Protein AF-A0A9Q8L595-F1 (afdb_monomer)

Sequence (148 aa):
MAYTEVLATPLNSKEQAVFTFHGEATIKAPAQKIYAALRDFRSCSKWNAYMPEVNTLSGSNNIVVDGLITLQYRPEPTGSLRAAPCKIAGIVENLKICWQGCSSGLPTWICVMEKVHEVTTIWSEEFWAMCHKLSAMSQRSNGWYEGV

pLDDT: mean 80.1, std 11.5, range [38.09, 91.62]

Organism: Passalora fulva (NCBI:txid5499)

Radius of gyration: 19.97 Å; Cα contacts (8 Å, |Δi|>4): 200; chains: 1; bounding box: 61×48×39 Å

Mean predicted aligned error: 9.75 Å

Structure (mmCIF, N/CA/C/O backbone):
data_AF-A0A9Q8L595-F1
#
_entry.id   AF-A0A9Q8L595-F1
#
loop_
_atom_site.group_PDB
_atom_site.id
_atom_site.type_symbol
_atom_site.label_atom_id
_atom_site.label_alt_id
_atom_site.label_comp_id
_atom_site.label_asym_id
_atom_site.label_entity_id
_atom_site.label_seq_id
_atom_site.pdbx_PDB_ins_code
_atom_site.Cartn_x
_atom_site.Cartn_y
_atom_site.Cartn_z
_atom_site.occupancy
_atom_site.B_iso_or_equiv
_atom_site.auth_seq_id
_atom_site.auth_comp_id
_atom_site.auth_asym_id
_atom_site.auth_atom_id
_atom_site.pdbx_PDB_model_num
ATOM 1 N N . MET A 1 1 ? 10.866 15.086 4.267 1.00 38.09 1 MET A N 1
ATOM 2 C CA . MET A 1 1 ? 12.070 14.705 5.038 1.00 38.09 1 MET A CA 1
ATOM 3 C C . MET A 1 1 ? 12.275 13.217 4.852 1.00 38.09 1 MET A C 1
ATOM 5 O O . MET A 1 1 ? 11.295 12.494 4.962 1.00 38.09 1 MET A O 1
ATOM 9 N N . ALA A 1 2 ? 13.487 12.767 4.527 1.00 42.94 2 ALA A N 1
ATOM 10 C CA . ALA A 1 2 ? 13.798 11.342 4.586 1.00 42.94 2 ALA A CA 1
ATOM 11 C C . ALA A 1 2 ? 13.789 10.916 6.060 1.00 42.94 2 ALA A C 1
ATOM 13 O O . ALA A 1 2 ? 14.384 11.594 6.896 1.00 42.94 2 ALA A O 1
ATOM 14 N N . TYR A 1 3 ? 13.057 9.857 6.381 1.00 51.50 3 TYR A N 1
ATOM 15 C CA . TYR A 1 3 ? 13.005 9.303 7.729 1.00 51.50 3 TYR A CA 1
ATOM 16 C C . TYR A 1 3 ? 14.328 8.561 7.960 1.00 51.50 3 TYR A C 1
ATOM 18 O O . TYR A 1 3 ? 14.688 7.699 7.163 1.00 51.50 3 TYR A O 1
ATOM 26 N N . THR A 1 4 ? 15.110 8.959 8.963 1.00 62.78 4 THR A N 1
ATOM 27 C CA . THR A 1 4 ? 16.466 8.414 9.170 1.00 62.78 4 THR A CA 1
ATOM 28 C C . THR A 1 4 ? 16.470 7.077 9.902 1.00 62.78 4 THR A C 1
ATOM 30 O O . THR A 1 4 ? 17.477 6.378 9.881 1.00 62.78 4 THR A O 1
ATOM 33 N N . GLU A 1 5 ? 15.362 6.710 10.545 1.00 76.19 5 GLU A N 1
ATOM 34 C CA . GLU A 1 5 ? 15.205 5.415 11.201 1.00 76.19 5 GLU A CA 1
ATOM 35 C C . GLU A 1 5 ? 14.578 4.401 10.235 1.00 76.19 5 GLU A C 1
ATOM 37 O O . GLU A 1 5 ? 13.535 4.646 9.636 1.00 76.19 5 GLU A O 1
ATOM 42 N N . VAL A 1 6 ? 15.200 3.237 10.075 1.00 78.44 6 VAL A N 1
ATOM 43 C CA . VAL A 1 6 ? 14.606 2.152 9.291 1.00 78.44 6 VAL A CA 1
ATOM 44 C C . VAL A 1 6 ? 13.402 1.604 10.060 1.00 78.44 6 VAL A C 1
ATOM 46 O O . VAL A 1 6 ? 13.527 1.189 11.216 1.00 78.44 6 VAL A O 1
ATOM 49 N N . LEU A 1 7 ? 12.223 1.615 9.436 1.00 80.94 7 LEU A N 1
ATOM 50 C CA . LEU A 1 7 ? 11.012 1.049 10.028 1.00 80.94 7 LEU A CA 1
ATOM 51 C C . LEU A 1 7 ? 10.862 -0.400 9.577 1.00 80.94 7 LEU A C 1
ATOM 53 O O . LEU A 1 7 ? 11.028 -0.707 8.397 1.00 80.94 7 LEU A O 1
ATOM 57 N N . ALA A 1 8 ? 10.509 -1.278 10.514 1.00 82.88 8 ALA A N 1
ATOM 58 C CA . ALA A 1 8 ? 10.156 -2.647 10.178 1.00 82.88 8 ALA A CA 1
ATOM 59 C C . ALA A 1 8 ? 8.843 -2.673 9.387 1.00 82.88 8 ALA A C 1
ATOM 61 O O . ALA A 1 8 ? 7.901 -1.924 9.669 1.00 82.88 8 ALA A O 1
ATOM 62 N N . THR A 1 9 ? 8.773 -3.579 8.427 1.00 85.50 9 THR A N 1
ATOM 63 C CA . THR A 1 9 ? 7.573 -3.907 7.660 1.00 85.50 9 THR A CA 1
ATOM 64 C C . THR A 1 9 ? 7.202 -5.372 7.923 1.00 85.50 9 THR A C 1
ATOM 66 O O . THR A 1 9 ? 7.978 -6.096 8.547 1.00 85.50 9 THR A O 1
ATOM 69 N N . PRO A 1 10 ? 6.006 -5.844 7.523 1.00 83.56 10 PRO A N 1
ATOM 70 C CA . PRO A 1 10 ? 5.549 -7.184 7.893 1.00 83.56 10 PRO A CA 1
ATOM 71 C C . PRO A 1 10 ? 6.496 -8.333 7.522 1.00 83.56 10 PRO A C 1
ATOM 73 O O . PRO A 1 10 ? 6.519 -9.324 8.247 1.00 83.56 10 PRO A O 1
ATOM 76 N N . LEU A 1 11 ? 7.267 -8.216 6.431 1.00 82.56 11 LEU A N 1
ATOM 77 C CA . LEU A 1 11 ? 8.224 -9.248 6.016 1.00 82.56 11 LEU A CA 1
ATOM 78 C C . LEU A 1 11 ? 9.695 -8.864 6.218 1.00 82.56 11 LEU A C 1
ATOM 80 O O . LEU A 1 11 ? 10.545 -9.739 6.081 1.00 82.56 11 LEU A O 1
ATOM 84 N N . ASN A 1 12 ? 10.013 -7.602 6.527 1.00 83.81 12 ASN A N 1
ATOM 85 C CA . ASN A 1 12 ? 11.394 -7.150 6.714 1.00 83.81 12 ASN A CA 1
ATOM 86 C C . ASN A 1 12 ? 11.588 -6.526 8.095 1.00 83.81 12 ASN A C 1
ATOM 88 O O . ASN A 1 12 ? 10.934 -5.542 8.454 1.00 83.81 12 ASN A O 1
ATOM 92 N N . SER A 1 13 ? 12.536 -7.071 8.858 1.00 85.69 13 SER A N 1
ATOM 93 C CA . SER A 1 13 ? 12.955 -6.458 10.117 1.00 85.69 13 SER A CA 1
ATOM 94 C C . SER A 1 13 ? 13.786 -5.190 9.874 1.00 85.69 13 SER A C 1
ATOM 96 O O . SER A 1 13 ? 14.270 -4.945 8.763 1.00 85.69 13 SER A O 1
ATOM 98 N N . LYS A 1 14 ? 13.991 -4.380 10.923 1.00 85.56 14 LYS A N 1
ATOM 99 C CA . LYS A 1 14 ? 14.827 -3.169 10.836 1.00 85.56 14 LYS A CA 1
ATOM 100 C C . LYS A 1 14 ? 16.265 -3.492 10.420 1.00 85.56 14 LYS A C 1
ATOM 102 O O . LYS A 1 14 ? 16.889 -2.710 9.717 1.00 85.56 14 LYS A O 1
ATOM 107 N N . GLU A 1 15 ? 16.772 -4.648 10.837 1.00 85.56 15 GLU A N 1
ATOM 108 C CA . GLU A 1 15 ? 18.136 -5.115 10.574 1.00 85.56 15 GLU A CA 1
ATOM 109 C C . GLU A 1 15 ? 18.325 -5.602 9.129 1.00 85.56 15 GLU A C 1
ATOM 111 O O . GLU A 1 15 ? 19.449 -5.635 8.634 1.00 85.56 15 GLU A O 1
ATOM 116 N N . GLN A 1 16 ? 17.238 -5.996 8.457 1.00 83.31 16 GLN A N 1
ATOM 117 C CA . GLN A 1 16 ? 17.259 -6.500 7.080 1.00 83.31 16 GLN A CA 1
ATOM 118 C C . GLN A 1 16 ? 16.988 -5.405 6.042 1.00 83.31 16 GLN A C 1
ATOM 120 O O . GLN A 1 16 ? 17.352 -5.552 4.874 1.00 83.31 16 GLN A O 1
ATOM 125 N N . ALA A 1 17 ? 16.333 -4.316 6.443 1.00 82.06 17 ALA A N 1
ATOM 126 C CA . ALA A 1 17 ? 15.941 -3.255 5.532 1.00 82.06 17 ALA A CA 1
ATOM 127 C C . ALA A 1 17 ? 17.100 -2.280 5.246 1.00 82.06 17 ALA A C 1
ATOM 129 O O . ALA A 1 17 ? 17.749 -1.752 6.143 1.00 82.06 17 ALA A O 1
ATOM 130 N N . VAL A 1 18 ? 17.340 -2.020 3.956 1.00 82.31 18 VAL A N 1
ATOM 131 C CA . VAL A 1 18 ? 18.422 -1.134 3.481 1.00 82.31 18 VAL A CA 1
ATOM 132 C C . VAL A 1 18 ? 18.047 0.344 3.622 1.00 82.31 18 VAL A C 1
ATOM 134 O O . VAL A 1 18 ? 18.892 1.178 3.936 1.00 82.31 18 VAL A O 1
ATOM 137 N N . PHE A 1 19 ? 16.783 0.685 3.371 1.00 82.69 19 PHE A N 1
ATOM 138 C CA . PHE A 1 19 ? 16.238 2.028 3.558 1.00 82.69 19 PHE A CA 1
ATOM 139 C C . PHE A 1 19 ? 14.716 1.966 3.713 1.00 82.69 19 PHE A C 1
ATOM 141 O O . PHE A 1 19 ? 14.068 1.027 3.247 1.00 82.69 19 PHE A O 1
ATOM 148 N N . THR A 1 20 ? 14.132 3.013 4.295 1.00 83.44 20 THR A N 1
ATOM 149 C CA . THR A 1 20 ? 12.679 3.196 4.359 1.00 83.44 20 THR A CA 1
ATOM 150 C C . THR A 1 20 ? 12.315 4.612 3.929 1.00 83.44 20 THR A C 1
ATOM 152 O O . THR A 1 20 ? 12.907 5.585 4.391 1.00 83.44 20 THR A O 1
ATOM 155 N N . PHE A 1 21 ? 11.298 4.743 3.076 1.00 84.69 21 PHE A N 1
ATOM 156 C CA . PHE A 1 21 ? 10.607 6.015 2.877 1.00 84.69 21 PHE A CA 1
ATOM 157 C C . PHE A 1 21 ? 9.312 6.004 3.679 1.00 84.69 21 PHE A C 1
ATOM 159 O O . PHE A 1 21 ? 8.500 5.091 3.536 1.00 84.69 21 PHE A O 1
ATOM 166 N N . HIS A 1 22 ? 9.119 7.027 4.504 1.00 84.44 22 HIS A N 1
ATOM 167 C CA . HIS A 1 22 ? 7.936 7.180 5.338 1.00 84.44 22 HIS A CA 1
ATOM 168 C C . HIS A 1 22 ? 7.264 8.527 5.065 1.00 84.44 22 HIS A C 1
ATOM 170 O O . HIS A 1 22 ? 7.931 9.540 4.844 1.00 84.44 22 HIS A O 1
ATOM 176 N N . GLY A 1 23 ? 5.935 8.521 5.085 1.00 84.75 23 GLY A N 1
ATOM 177 C CA . GLY A 1 23 ? 5.102 9.707 4.992 1.00 84.75 23 GLY A CA 1
ATOM 178 C C . GLY A 1 23 ? 3.792 9.474 5.729 1.00 84.75 23 GLY A C 1
ATOM 179 O O . GLY A 1 23 ? 3.266 8.362 5.730 1.00 84.75 23 GLY A O 1
ATOM 180 N N . GLU A 1 24 ? 3.273 10.535 6.333 1.00 88.50 24 GLU A N 1
ATOM 181 C CA . GLU A 1 24 ? 2.038 10.523 7.108 1.00 88.50 24 GLU A CA 1
ATOM 182 C C . GLU A 1 24 ? 1.130 11.664 6.640 1.00 88.50 24 GLU A C 1
ATOM 184 O O . GLU A 1 24 ? 1.603 12.727 6.229 1.00 88.50 24 GLU A O 1
ATOM 189 N N . ALA A 1 25 ? -0.182 11.436 6.689 1.00 89.06 25 ALA A N 1
ATOM 190 C CA . ALA A 1 25 ? -1.185 12.453 6.417 1.00 89.06 25 ALA A CA 1
ATOM 191 C C . ALA A 1 25 ? -2.399 12.269 7.334 1.00 89.06 25 ALA A C 1
ATOM 193 O O . ALA A 1 25 ? -2.922 11.164 7.478 1.00 89.06 25 ALA A O 1
ATOM 194 N N . THR A 1 26 ? -2.896 13.373 7.890 1.00 89.38 26 THR A N 1
ATOM 195 C CA . THR A 1 26 ? -4.106 13.386 8.720 1.00 89.38 26 THR A CA 1
ATOM 196 C C . THR A 1 26 ? -5.333 13.669 7.865 1.00 89.38 26 THR A C 1
ATOM 198 O O . THR A 1 26 ? -5.439 14.732 7.250 1.00 89.38 26 THR A O 1
ATOM 201 N N . ILE A 1 27 ? -6.299 12.749 7.867 1.00 88.31 27 ILE A N 1
ATOM 202 C CA . ILE A 1 27 ? -7.548 12.881 7.109 1.00 88.31 27 ILE A CA 1
ATOM 203 C C . ILE A 1 27 ? -8.731 12.961 8.075 1.00 88.31 27 ILE A C 1
ATOM 205 O O . ILE A 1 27 ? -8.907 12.118 8.951 1.00 88.31 27 ILE A O 1
ATOM 209 N N . LYS A 1 28 ? -9.577 13.980 7.898 1.00 88.12 28 LYS A N 1
ATOM 210 C CA . LYS A 1 28 ? -10.804 14.185 8.682 1.00 88.12 28 LYS A CA 1
ATOM 211 C C . LYS A 1 28 ? -11.928 13.257 8.207 1.00 88.12 28 LYS A C 1
ATOM 213 O O . LYS A 1 28 ? -12.863 13.705 7.549 1.00 88.12 28 LYS A O 1
ATOM 218 N N . ALA A 1 29 ? -11.827 11.970 8.527 1.00 86.38 29 ALA A N 1
ATOM 219 C CA . ALA A 1 29 ? -12.872 10.981 8.271 1.00 86.38 29 ALA A CA 1
ATOM 220 C C . ALA A 1 29 ? -12.745 9.763 9.210 1.00 86.38 29 ALA A C 1
ATOM 222 O O . ALA A 1 29 ? -11.676 9.542 9.779 1.00 86.38 29 ALA A O 1
ATOM 223 N N . PRO A 1 30 ? -13.796 8.930 9.340 1.00 88.69 30 PRO A N 1
ATOM 224 C CA . PRO A 1 30 ? -13.702 7.647 10.035 1.00 88.69 30 PRO A CA 1
ATOM 225 C C . PRO A 1 30 ? -12.650 6.718 9.408 1.00 88.69 30 PRO A C 1
ATOM 227 O O . PRO A 1 30 ? -12.649 6.525 8.188 1.00 88.69 30 PRO A O 1
ATOM 230 N N . ALA A 1 31 ? -11.817 6.081 10.240 1.00 89.19 31 ALA A N 1
ATOM 231 C CA . ALA A 1 31 ? -10.724 5.201 9.807 1.00 89.19 31 ALA A CA 1
ATOM 232 C C . ALA A 1 31 ? -11.193 4.100 8.841 1.00 89.19 31 ALA A C 1
ATOM 234 O O . ALA A 1 31 ? -10.591 3.896 7.790 1.00 89.19 31 ALA A O 1
ATOM 235 N N . GLN A 1 32 ? -12.336 3.470 9.126 1.00 88.25 32 GLN A N 1
ATOM 236 C CA . GLN A 1 32 ? -12.914 2.428 8.270 1.00 88.25 32 GLN A CA 1
ATOM 237 C C . GLN A 1 32 ? -13.259 2.922 6.859 1.00 88.25 32 GLN A C 1
ATOM 239 O O . GLN A 1 32 ? -13.074 2.196 5.884 1.00 88.25 32 GLN A O 1
ATOM 244 N N . LYS A 1 33 ? -13.714 4.176 6.714 1.00 89.19 33 LYS A N 1
ATOM 245 C CA . LYS A 1 33 ? -13.999 4.755 5.391 1.00 89.19 33 LYS A CA 1
ATOM 246 C C . LYS A 1 33 ? -12.715 5.001 4.603 1.00 89.19 33 LYS A C 1
ATOM 248 O O . LYS A 1 33 ? -12.683 4.736 3.405 1.00 89.19 33 LYS A O 1
ATOM 253 N N . ILE A 1 34 ? -11.664 5.476 5.272 1.00 90.50 34 ILE A N 1
ATOM 254 C CA . ILE A 1 34 ? -10.349 5.669 4.649 1.00 90.50 34 ILE A CA 1
ATOM 255 C C . ILE A 1 34 ? -9.751 4.329 4.238 1.00 90.50 34 ILE A C 1
ATOM 257 O O . ILE A 1 34 ? -9.300 4.177 3.106 1.00 90.50 34 ILE A O 1
ATOM 261 N N . TYR A 1 35 ? -9.823 3.329 5.111 1.00 90.25 35 TYR A N 1
ATOM 262 C CA . TYR A 1 35 ? -9.334 1.995 4.803 1.00 90.25 35 TYR A CA 1
ATOM 263 C C . TYR A 1 35 ? -10.092 1.339 3.640 1.00 90.25 35 TYR A C 1
ATOM 265 O O . TYR A 1 35 ? -9.470 0.775 2.739 1.00 90.25 35 TYR A O 1
ATOM 273 N N . ALA A 1 36 ? -11.422 1.474 3.597 1.00 88.69 36 ALA A N 1
ATOM 274 C CA . ALA A 1 36 ? -12.225 1.007 2.470 1.00 88.69 36 ALA A CA 1
ATOM 275 C C . ALA A 1 36 ? -11.815 1.682 1.148 1.00 88.69 36 ALA A C 1
ATOM 277 O O . ALA A 1 36 ? -11.709 1.001 0.131 1.00 88.69 36 ALA A O 1
ATOM 278 N N . ALA A 1 37 ? -11.519 2.987 1.164 1.00 89.19 37 ALA A N 1
ATOM 279 C CA . ALA A 1 37 ? -11.024 3.706 -0.012 1.00 89.19 37 ALA A CA 1
ATOM 280 C C . ALA A 1 37 ? -9.616 3.250 -0.439 1.00 89.19 37 ALA A C 1
ATOM 282 O O . ALA A 1 37 ? -9.353 3.115 -1.632 1.00 89.19 37 ALA A O 1
ATOM 283 N N . LEU A 1 38 ? -8.723 2.951 0.514 1.00 88.56 38 LEU A N 1
ATOM 284 C CA . LEU A 1 38 ? -7.395 2.391 0.220 1.00 88.56 38 LEU A CA 1
ATOM 285 C C . LEU A 1 38 ? -7.476 0.995 -0.414 1.00 88.56 38 LEU A C 1
ATOM 287 O O . LEU A 1 38 ? -6.632 0.642 -1.239 1.00 88.56 38 LEU A O 1
ATOM 291 N N . ARG A 1 39 ? -8.479 0.200 -0.026 1.00 87.50 39 ARG A N 1
ATOM 292 C CA . ARG A 1 39 ? -8.754 -1.128 -0.593 1.00 87.50 39 ARG A CA 1
ATOM 293 C C . ARG A 1 39 ? -9.544 -1.093 -1.900 1.00 87.50 39 ARG A C 1
ATOM 295 O O . ARG A 1 39 ? -9.698 -2.133 -2.532 1.00 87.50 39 ARG A O 1
ATOM 302 N N . ASP A 1 40 ? -10.041 0.063 -2.320 1.00 87.56 40 ASP A N 1
ATOM 303 C CA . ASP A 1 40 ? -10.747 0.199 -3.586 1.00 87.56 40 ASP A CA 1
ATOM 304 C C . ASP A 1 40 ? -9.774 0.575 -4.711 1.00 87.56 40 ASP A C 1
ATOM 306 O O . ASP A 1 40 ? -9.560 1.743 -5.042 1.00 87.56 40 ASP A O 1
ATOM 310 N N . PHE A 1 41 ? -9.187 -0.443 -5.336 1.00 87.56 41 PHE A N 1
ATOM 311 C CA . PHE A 1 41 ? -8.195 -0.273 -6.400 1.00 87.56 41 PHE A CA 1
ATOM 312 C C . PHE A 1 41 ? -8.756 0.433 -7.636 1.00 87.56 41 PHE A C 1
ATOM 314 O O . PHE A 1 41 ? -8.019 1.137 -8.327 1.00 87.56 41 PHE A O 1
ATOM 321 N N . ARG A 1 42 ? -10.070 0.337 -7.869 1.00 84.88 42 ARG A N 1
ATOM 322 C CA . ARG A 1 42 ? -10.746 1.011 -8.987 1.00 84.88 42 ARG A CA 1
ATOM 323 C C . ARG A 1 42 ? -10.854 2.519 -8.796 1.00 84.88 42 ARG A C 1
ATOM 325 O O . ARG A 1 42 ? -10.929 3.248 -9.782 1.00 84.88 42 ARG A O 1
ATOM 332 N N . SER A 1 43 ? -10.884 3.001 -7.554 1.00 86.44 43 SER A N 1
ATOM 333 C CA . SER A 1 43 ? -10.944 4.438 -7.261 1.00 86.44 43 SER A CA 1
ATOM 334 C C . SER A 1 43 ? -9.597 5.049 -6.890 1.00 86.44 43 SER A C 1
ATOM 336 O O . SER A 1 43 ? -9.537 6.258 -6.670 1.00 86.44 43 SER A O 1
ATOM 338 N N . CYS A 1 44 ? -8.518 4.260 -6.897 1.00 86.38 44 CYS A N 1
ATOM 339 C CA . CYS A 1 44 ? -7.162 4.707 -6.587 1.00 86.38 44 CYS A CA 1
ATOM 340 C C . CYS A 1 44 ? -6.751 5.985 -7.341 1.00 86.38 44 CYS A C 1
ATOM 342 O O . CYS A 1 44 ? -6.239 6.929 -6.739 1.00 86.38 44 CYS A O 1
ATOM 344 N N . SER A 1 45 ? -7.058 6.071 -8.639 1.00 85.88 45 SER A N 1
ATOM 345 C CA . SER A 1 45 ? -6.759 7.247 -9.470 1.00 85.88 45 SER A CA 1
ATOM 346 C C . SER A 1 45 ? -7.390 8.547 -8.987 1.00 85.88 45 SER A C 1
ATOM 348 O O . SER A 1 45 ? -6.858 9.620 -9.261 1.00 85.88 45 SER A O 1
ATOM 350 N N . LYS A 1 46 ? -8.514 8.477 -8.265 1.00 88.00 46 LYS A N 1
ATOM 351 C CA . LYS A 1 46 ? -9.223 9.666 -7.776 1.00 88.00 46 LYS A CA 1
ATOM 352 C C . LYS A 1 46 ? -8.450 10.382 -6.674 1.00 88.00 46 LYS A C 1
ATOM 354 O O . LYS A 1 46 ? -8.651 11.577 -6.486 1.00 88.00 46 LYS A O 1
ATOM 359 N N . TRP A 1 47 ? -7.603 9.661 -5.940 1.00 86.19 47 TRP A N 1
ATOM 360 C CA . TRP A 1 47 ? -6.870 10.196 -4.792 1.00 86.19 47 TRP A CA 1
ATOM 361 C C . TRP A 1 47 ? -5.346 10.046 -4.904 1.00 86.19 47 TRP A C 1
ATOM 363 O O . TRP A 1 47 ? -4.624 10.671 -4.130 1.00 86.19 47 TRP A O 1
ATOM 373 N N . ASN A 1 48 ? -4.833 9.287 -5.879 1.00 86.12 48 ASN A N 1
ATOM 374 C CA . ASN A 1 48 ? -3.401 9.156 -6.142 1.00 86.12 48 ASN A CA 1
ATOM 375 C C . ASN A 1 48 ? -3.068 9.348 -7.630 1.00 86.12 48 ASN A C 1
ATOM 377 O O . ASN A 1 48 ? -3.091 8.406 -8.421 1.00 86.12 48 ASN A O 1
ATOM 381 N N . ALA A 1 49 ? -2.678 10.571 -7.997 1.00 83.94 49 ALA A N 1
ATOM 382 C CA . ALA A 1 49 ? -2.327 10.926 -9.375 1.00 83.94 49 ALA A CA 1
ATOM 383 C C . ALA A 1 49 ? -1.113 10.154 -9.934 1.00 83.94 49 ALA A C 1
ATOM 385 O O . ALA A 1 49 ? -1.001 9.972 -11.145 1.00 83.94 49 ALA A O 1
ATOM 386 N N . TYR A 1 50 ? -0.215 9.675 -9.066 1.00 84.75 50 TYR A N 1
ATOM 387 C CA . TYR A 1 50 ? 0.975 8.916 -9.467 1.00 84.75 50 TYR A CA 1
ATOM 388 C C . TYR A 1 50 ? 0.695 7.422 -9.648 1.00 84.75 50 TYR A C 1
ATOM 390 O O . TYR A 1 50 ? 1.520 6.721 -10.233 1.00 84.75 50 TYR A O 1
ATOM 398 N 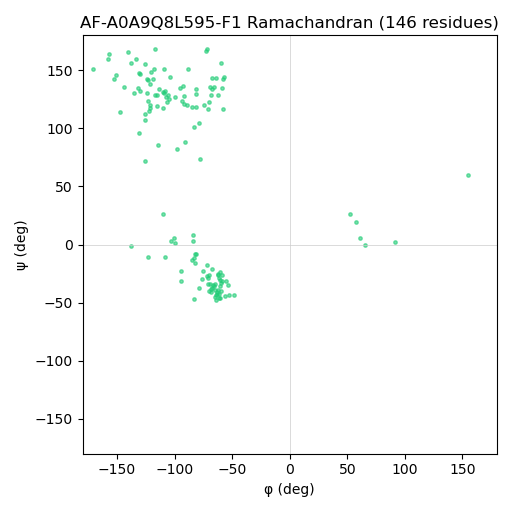N . MET A 1 51 ? -0.457 6.939 -9.175 1.00 85.94 51 MET A N 1
ATOM 399 C CA . MET A 1 51 ? -0.896 5.546 -9.269 1.00 85.94 51 MET A CA 1
ATOM 400 C C . MET A 1 51 ? -2.288 5.487 -9.914 1.00 85.94 51 MET A C 1
ATOM 402 O O . MET A 1 51 ? -3.288 5.252 -9.230 1.00 85.94 51 MET A O 1
ATOM 406 N N . PRO A 1 52 ? -2.371 5.752 -11.229 1.00 81.69 52 PRO A N 1
ATOM 407 C CA . PRO A 1 52 ? -3.643 5.860 -11.934 1.00 81.69 52 PRO A CA 1
ATOM 408 C C . PRO A 1 52 ? -4.403 4.535 -12.034 1.00 81.69 52 PRO A C 1
ATOM 410 O O . PRO A 1 52 ? -5.606 4.550 -12.270 1.00 81.69 52 PRO A O 1
ATOM 413 N N . GLU A 1 53 ? -3.746 3.386 -11.889 1.00 85.56 53 GLU A N 1
ATOM 414 C CA . GLU A 1 53 ? -4.440 2.107 -11.992 1.00 85.56 53 GLU A CA 1
ATOM 415 C C . GLU A 1 53 ? -3.738 1.026 -11.172 1.00 85.56 53 GLU A C 1
ATOM 417 O O . GLU A 1 53 ? -2.508 0.949 -11.106 1.00 85.56 53 GLU A O 1
ATOM 422 N N . VAL A 1 54 ? -4.544 0.170 -10.552 1.00 87.56 54 VAL A N 1
ATOM 423 C CA . VAL A 1 54 ? -4.089 -1.068 -9.929 1.00 87.56 54 VAL A CA 1
ATOM 424 C C . VAL A 1 54 ? -4.914 -2.202 -10.519 1.00 87.56 54 VAL A C 1
ATOM 426 O O . VAL A 1 54 ? -6.119 -2.294 -10.287 1.00 87.56 54 VAL A O 1
ATOM 429 N N . ASN A 1 55 ? -4.252 -3.060 -11.290 1.00 87.00 55 ASN A N 1
ATOM 430 C CA . ASN A 1 55 ? -4.886 -4.172 -11.984 1.00 87.00 55 ASN A CA 1
ATOM 431 C C . ASN A 1 55 ? -4.766 -5.453 -11.167 1.00 87.00 55 ASN A C 1
ATOM 433 O O . ASN A 1 55 ? -3.689 -5.789 -10.677 1.00 87.00 55 ASN A O 1
ATOM 437 N N . THR A 1 56 ? -5.863 -6.192 -11.052 1.00 84.50 56 THR A N 1
ATOM 438 C CA . THR A 1 56 ? -5.882 -7.537 -10.471 1.00 84.50 56 THR A CA 1
ATOM 439 C C . THR A 1 56 ? -6.001 -8.557 -11.600 1.00 84.50 56 THR A C 1
ATOM 441 O O . THR A 1 56 ? -6.703 -8.316 -12.582 1.00 84.50 56 THR A O 1
ATOM 444 N N . LEU A 1 57 ? -5.348 -9.718 -11.478 1.00 77.06 57 LEU A N 1
ATOM 445 C CA . LEU A 1 57 ? -5.447 -10.762 -12.514 1.00 77.06 57 LEU A CA 1
ATOM 446 C C . LEU A 1 57 ? -6.887 -11.257 -12.721 1.00 77.06 57 LEU A C 1
ATOM 448 O O . LEU A 1 57 ? -7.257 -11.651 -13.821 1.00 77.06 57 LEU A O 1
ATOM 452 N N . SER A 1 58 ? -7.706 -11.226 -11.668 1.00 76.56 58 SER A N 1
ATOM 453 C CA . SER A 1 58 ? -9.109 -11.646 -11.719 1.00 76.56 58 SER A CA 1
ATOM 454 C C . SER A 1 58 ? -10.057 -10.574 -12.271 1.00 76.56 58 SER A C 1
ATOM 456 O O . SER A 1 58 ? -11.245 -10.850 -12.422 1.00 76.56 58 SER A O 1
ATOM 458 N N . GLY A 1 59 ? -9.593 -9.335 -12.486 1.00 76.75 59 GLY A N 1
ATOM 459 C CA . GLY A 1 59 ? -10.446 -8.174 -12.795 1.00 76.75 59 GLY A CA 1
ATOM 460 C C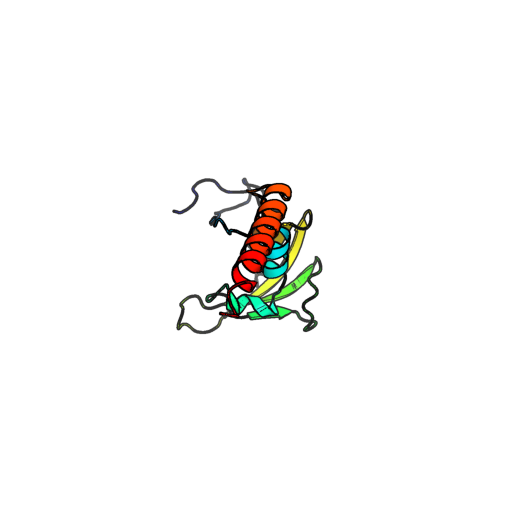 . GLY A 1 59 ? -11.398 -7.764 -11.656 1.00 76.75 59 GLY A C 1
ATOM 461 O O . GLY A 1 59 ? -12.165 -6.797 -11.769 1.00 76.75 59 GLY A O 1
ATOM 462 N N . SER A 1 60 ? -11.364 -8.489 -10.535 1.00 79.38 60 SER A N 1
ATOM 463 C CA . SER A 1 60 ? -12.173 -8.215 -9.353 1.00 79.38 60 SER A CA 1
ATOM 464 C C . SER A 1 60 ? -11.457 -7.242 -8.419 1.00 79.38 60 SER A C 1
ATOM 466 O O . SER A 1 60 ? -10.231 -7.211 -8.346 1.00 79.38 60 SER A O 1
ATOM 468 N N . ASN A 1 61 ? -12.227 -6.463 -7.662 1.00 78.88 61 ASN A N 1
ATOM 469 C CA . ASN A 1 61 ? -11.686 -5.594 -6.612 1.00 78.88 61 ASN A CA 1
ATOM 470 C C . ASN A 1 61 ? -11.476 -6.347 -5.284 1.00 78.88 61 ASN A C 1
ATOM 472 O O . ASN A 1 61 ? -11.248 -5.734 -4.245 1.00 78.88 61 ASN A O 1
ATOM 476 N N . ASN A 1 62 ? -11.643 -7.675 -5.284 1.00 77.38 62 ASN A N 1
ATOM 477 C CA . ASN A 1 62 ? -11.548 -8.462 -4.068 1.00 77.38 62 ASN A CA 1
ATOM 478 C C . ASN A 1 62 ? -10.078 -8.766 -3.767 1.00 77.38 62 ASN A C 1
ATOM 480 O O . ASN A 1 62 ? -9.462 -9.631 -4.388 1.00 77.38 62 ASN A O 1
ATOM 484 N N . ILE A 1 63 ? -9.516 -8.011 -2.828 1.00 78.88 63 ILE A N 1
ATOM 485 C CA . ILE A 1 63 ? -8.124 -8.146 -2.403 1.00 78.88 63 ILE A CA 1
ATOM 486 C C . ILE A 1 63 ? -8.023 -9.301 -1.410 1.00 78.88 63 ILE A C 1
ATOM 488 O O . ILE A 1 63 ? -8.594 -9.229 -0.320 1.00 78.88 63 ILE A O 1
ATOM 492 N N . VAL A 1 64 ? -7.256 -10.323 -1.774 1.00 83.50 64 VAL A N 1
ATO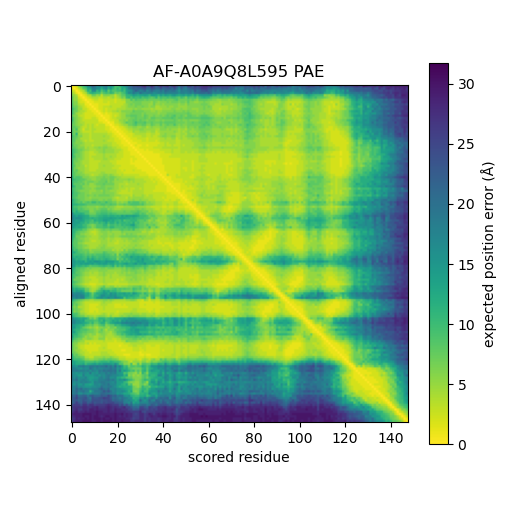M 493 C CA . VAL A 1 64 ? -6.916 -11.464 -0.917 1.00 83.50 64 VAL A CA 1
ATOM 494 C C . VAL A 1 64 ? -5.408 -11.512 -0.699 1.00 83.50 64 VAL A C 1
ATOM 496 O O . VAL A 1 64 ? -4.647 -11.055 -1.554 1.00 83.50 64 VAL A O 1
ATOM 499 N N . VAL A 1 65 ? -4.978 -12.046 0.445 1.00 86.50 65 VAL A N 1
ATOM 500 C CA . VAL A 1 65 ? -3.556 -12.321 0.710 1.00 86.50 65 VAL A CA 1
ATOM 501 C C . VAL A 1 65 ? -3.018 -13.263 -0.373 1.00 86.50 65 VAL A C 1
ATOM 503 O O . VAL A 1 65 ? -3.755 -14.103 -0.886 1.00 86.50 65 VAL A O 1
ATOM 506 N N . ASP A 1 66 ? -1.771 -13.039 -0.781 1.00 86.25 66 ASP A N 1
ATOM 507 C CA . ASP A 1 66 ? -1.093 -13.656 -1.928 1.00 86.25 66 ASP A CA 1
ATOM 508 C C . ASP A 1 66 ? -1.737 -13.392 -3.302 1.00 86.25 66 ASP A C 1
ATOM 510 O O . ASP A 1 66 ? -1.256 -13.876 -4.328 1.00 86.25 66 ASP A O 1
ATOM 514 N N . GLY A 1 67 ? -2.770 -12.546 -3.365 1.00 87.62 67 GLY A N 1
ATOM 515 C CA . GLY A 1 67 ? -3.328 -12.066 -4.623 1.00 87.62 67 GLY A CA 1
ATOM 516 C C . GLY A 1 67 ? -2.297 -11.266 -5.421 1.00 87.62 67 GLY A C 1
ATOM 517 O O . GLY A 1 67 ? -1.684 -10.331 -4.899 1.00 87.62 67 GLY A O 1
ATOM 518 N N . LEU A 1 68 ? -2.119 -11.621 -6.694 1.00 88.50 68 LEU A N 1
ATOM 519 C CA . LEU A 1 68 ? -1.237 -10.910 -7.618 1.00 88.50 68 LEU A CA 1
ATOM 520 C C . LEU A 1 68 ? -1.929 -9.677 -8.198 1.00 88.50 68 LEU A C 1
ATOM 522 O O . LEU A 1 68 ? -3.067 -9.740 -8.679 1.00 88.50 68 LEU A O 1
ATOM 526 N N . ILE A 1 69 ? -1.198 -8.568 -8.191 1.00 89.81 69 ILE A N 1
ATOM 527 C CA . ILE A 1 69 ? -1.622 -7.282 -8.733 1.00 89.81 69 ILE A CA 1
ATOM 528 C C . ILE A 1 69 ? -0.518 -6.676 -9.597 1.00 89.81 69 ILE A C 1
ATOM 530 O O . ILE A 1 69 ? 0.659 -7.005 -9.475 1.00 89.81 69 ILE A O 1
ATOM 534 N N . THR A 1 70 ? -0.893 -5.756 -10.473 1.00 90.88 70 THR A N 1
ATOM 535 C CA . THR A 1 70 ? 0.048 -4.918 -11.215 1.00 90.88 70 THR A CA 1
ATOM 536 C C . THR A 1 70 ? -0.246 -3.464 -10.903 1.00 90.88 70 THR A C 1
ATOM 538 O O . THR A 1 70 ? -1.349 -2.980 -11.160 1.00 90.88 70 THR A O 1
ATOM 541 N N . LEU A 1 71 ? 0.746 -2.770 -10.352 1.00 89.12 71 LEU A N 1
ATOM 542 C CA . LEU A 1 71 ? 0.682 -1.337 -10.101 1.00 89.12 71 LEU A CA 1
ATOM 543 C C . LEU A 1 71 ? 1.080 -0.604 -11.371 1.00 89.12 71 LEU A C 1
ATOM 545 O O . LEU A 1 71 ? 2.214 -0.744 -11.831 1.00 89.12 71 LEU A O 1
ATOM 549 N N . GLN A 1 72 ? 0.167 0.188 -11.917 1.00 90.25 72 GLN A N 1
ATOM 550 C CA . GLN A 1 72 ? 0.492 1.128 -12.973 1.00 90.25 72 GLN A CA 1
ATOM 551 C C . GLN A 1 72 ? 0.796 2.477 -12.330 1.00 90.25 72 GLN A C 1
ATOM 553 O O . GLN A 1 72 ? -0.020 3.017 -11.580 1.00 90.25 72 GLN A O 1
ATOM 558 N N . TYR A 1 73 ? 1.979 3.017 -12.599 1.00 88.44 73 TYR A N 1
ATOM 559 C CA . TYR A 1 73 ? 2.447 4.253 -11.987 1.00 88.44 73 TYR A CA 1
ATOM 560 C C . TYR A 1 73 ? 3.146 5.162 -12.991 1.00 88.44 73 TYR A C 1
ATOM 562 O O . TYR A 1 73 ? 3.664 4.715 -14.016 1.00 88.44 73 TYR A O 1
ATOM 570 N N . ARG A 1 74 ? 3.170 6.460 -12.687 1.00 87.19 74 ARG A N 1
ATOM 571 C CA . ARG A 1 74 ? 3.938 7.452 -13.440 1.00 87.19 74 ARG A CA 1
ATOM 572 C C . ARG A 1 74 ? 5.023 8.025 -12.528 1.00 87.19 74 ARG A C 1
ATOM 574 O O . ARG A 1 74 ? 4.674 8.606 -11.504 1.00 87.19 74 ARG A O 1
ATOM 581 N N . PRO A 1 75 ? 6.320 7.876 -12.856 1.00 83.31 75 PRO A N 1
ATOM 582 C CA . PRO A 1 75 ? 7.394 8.500 -12.077 1.00 83.31 75 PRO A CA 1
ATOM 583 C C . PRO A 1 75 ? 7.296 10.031 -12.057 1.00 83.31 75 PRO A C 1
ATOM 585 O O . PRO A 1 75 ? 7.697 10.671 -11.093 1.00 83.31 75 PRO A O 1
ATOM 588 N N . GLU A 1 76 ? 6.732 10.600 -13.121 1.00 82.12 76 GLU A N 1
ATOM 589 C CA . GLU A 1 76 ? 6.520 12.030 -13.318 1.00 82.12 76 GLU A CA 1
ATOM 590 C C . GLU A 1 76 ? 5.068 12.256 -13.762 1.00 82.12 76 GLU A C 1
ATOM 592 O O . GLU A 1 76 ? 4.539 11.408 -14.484 1.00 82.12 76 GLU A O 1
ATOM 597 N N . PRO A 1 77 ? 4.408 13.375 -13.410 1.00 68.88 77 PRO A N 1
ATOM 598 C CA . PRO A 1 77 ? 2.988 13.593 -13.719 1.00 68.88 77 PRO A CA 1
ATOM 599 C C . PRO A 1 77 ? 2.624 13.425 -15.204 1.00 68.88 77 PRO A C 1
ATOM 601 O O . PRO A 1 77 ? 1.557 12.909 -15.534 1.00 68.88 77 PRO A O 1
ATOM 604 N N . THR A 1 78 ? 3.528 13.814 -16.103 1.00 77.75 78 THR A N 1
ATOM 605 C CA . THR A 1 78 ? 3.382 13.706 -17.565 1.00 77.75 78 THR A CA 1
ATOM 606 C C . THR A 1 78 ? 4.183 12.548 -18.168 1.00 77.75 78 THR A C 1
ATOM 608 O O . THR A 1 78 ? 4.184 12.363 -19.384 1.00 77.75 78 THR A O 1
ATOM 611 N N . GLY A 1 79 ? 4.855 11.751 -17.335 1.00 80.12 79 GLY A N 1
ATOM 612 C CA . GLY A 1 79 ? 5.717 10.659 -17.764 1.00 80.12 79 GLY A CA 1
ATOM 613 C C . GLY A 1 79 ? 4.951 9.459 -18.324 1.00 80.12 79 GLY A C 1
ATOM 614 O O . GLY A 1 79 ? 3.729 9.327 -18.178 1.00 80.12 79 GLY A O 1
ATOM 615 N N . SER A 1 80 ? 5.700 8.549 -18.949 1.00 87.31 80 SER A N 1
ATOM 616 C CA . SER A 1 80 ? 5.166 7.271 -19.431 1.00 87.31 80 SER A CA 1
ATOM 617 C C . SER A 1 80 ? 4.678 6.399 -18.276 1.00 87.31 80 SER A C 1
ATOM 619 O O . SER A 1 80 ? 5.290 6.365 -17.204 1.00 87.31 80 SER A O 1
ATOM 621 N N . LEU A 1 81 ? 3.589 5.672 -18.520 1.00 89.00 81 LEU A N 1
ATOM 622 C CA . LEU A 1 81 ? 3.064 4.693 -17.580 1.00 89.00 81 LEU A CA 1
ATOM 623 C C . LEU A 1 81 ? 4.040 3.516 -17.463 1.00 89.00 81 LEU A C 1
ATOM 625 O O . LEU A 1 81 ? 4.531 3.006 -18.470 1.00 89.00 81 LEU A O 1
ATOM 629 N N . ARG A 1 82 ? 4.327 3.101 -16.233 1.00 90.50 82 ARG A N 1
ATOM 630 C CA . ARG A 1 82 ? 5.161 1.942 -15.911 1.00 90.50 82 ARG A CA 1
ATOM 631 C C . ARG A 1 82 ? 4.355 0.939 -15.105 1.00 90.50 82 ARG A C 1
ATOM 633 O O . ARG A 1 82 ? 3.518 1.333 -14.300 1.00 90.50 82 ARG A O 1
ATOM 640 N N . ALA A 1 83 ? 4.669 -0.337 -15.285 1.00 90.12 83 ALA A N 1
ATOM 641 C CA . ALA A 1 83 ? 4.043 -1.436 -14.569 1.00 90.12 83 ALA A CA 1
ATOM 642 C C . ALA A 1 83 ? 5.024 -2.041 -13.559 1.00 90.12 83 ALA A C 1
ATOM 644 O O . ALA A 1 83 ? 6.164 -2.345 -13.909 1.00 90.12 83 ALA A O 1
ATOM 645 N N . ALA A 1 84 ? 4.574 -2.248 -12.324 1.00 88.56 84 ALA A N 1
ATOM 646 C CA . ALA A 1 84 ? 5.296 -3.004 -11.309 1.00 88.56 84 ALA A CA 1
ATOM 647 C C . ALA A 1 84 ? 4.420 -4.174 -10.828 1.00 88.56 84 ALA A C 1
ATOM 649 O O . ALA A 1 84 ? 3.361 -3.932 -10.239 1.00 88.56 84 ALA A O 1
ATOM 650 N N . PRO A 1 85 ? 4.812 -5.436 -11.076 1.00 89.88 85 PRO A N 1
ATOM 651 C CA . PRO A 1 85 ? 4.098 -6.581 -10.529 1.00 89.88 85 PRO A CA 1
ATOM 652 C C . PRO A 1 85 ? 4.304 -6.641 -9.013 1.00 89.88 85 PRO A C 1
ATOM 654 O O . PRO A 1 85 ? 5.412 -6.449 -8.505 1.00 89.88 85 PRO A O 1
ATOM 657 N N . CYS A 1 86 ? 3.230 -6.894 -8.278 1.00 90.50 86 CYS A N 1
ATOM 658 C CA . CYS A 1 86 ? 3.239 -7.015 -6.827 1.00 90.50 86 CYS A CA 1
ATOM 659 C C . CYS A 1 86 ? 2.309 -8.146 -6.384 1.00 90.50 86 CYS A C 1
ATOM 661 O O . CYS A 1 86 ? 1.451 -8.612 -7.135 1.00 90.50 86 CYS A O 1
ATOM 663 N N . LYS A 1 87 ? 2.440 -8.551 -5.126 1.00 90.62 87 LYS A N 1
ATOM 664 C CA . LYS A 1 87 ? 1.471 -9.391 -4.434 1.00 90.62 87 LYS A CA 1
ATOM 665 C C . LYS A 1 87 ? 1.029 -8.747 -3.129 1.00 90.62 87 LYS A C 1
ATOM 667 O O . LYS A 1 87 ? 1.755 -7.947 -2.542 1.00 90.62 87 LYS A O 1
ATOM 672 N N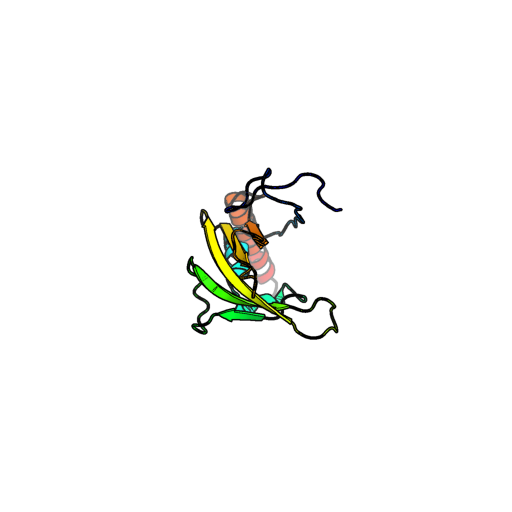 . ILE A 1 88 ? -0.156 -9.107 -2.658 1.00 90.12 88 ILE A N 1
ATOM 673 C CA . ILE A 1 88 ? -0.641 -8.686 -1.344 1.00 90.12 88 ILE A CA 1
ATOM 674 C C . ILE A 1 88 ? 0.019 -9.565 -0.284 1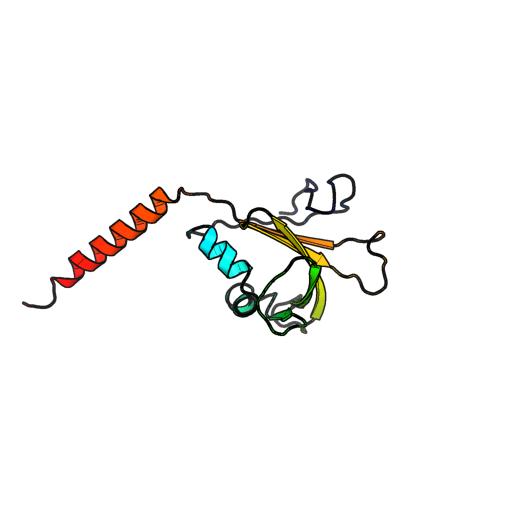.00 90.12 88 ILE A C 1
ATOM 676 O O . ILE A 1 88 ? -0.351 -10.722 -0.119 1.00 90.12 88 ILE A O 1
ATOM 680 N N . ALA A 1 89 ? 1.003 -9.024 0.427 1.00 86.50 89 ALA A N 1
ATOM 681 C CA . ALA A 1 89 ? 1.743 -9.767 1.444 1.00 86.50 89 ALA A CA 1
ATOM 682 C C . ALA A 1 89 ? 0.953 -9.933 2.746 1.00 86.50 89 ALA A C 1
ATOM 684 O O . ALA A 1 89 ? 1.127 -10.917 3.456 1.00 86.50 89 ALA A O 1
ATOM 685 N N . GLY A 1 90 ? 0.070 -8.985 3.064 1.00 83.12 90 GLY A N 1
ATOM 686 C CA . GLY A 1 90 ? -0.712 -9.068 4.288 1.00 83.12 90 GLY A CA 1
ATOM 687 C C . GLY A 1 90 ? -1.810 -8.022 4.390 1.00 83.12 90 GLY A C 1
ATOM 688 O O . GLY A 1 90 ? -1.701 -6.908 3.871 1.00 83.12 90 GLY A O 1
ATOM 689 N N . ILE A 1 91 ? -2.864 -8.407 5.103 1.00 78.38 91 ILE A N 1
ATOM 690 C CA . ILE A 1 91 ? -3.938 -7.541 5.576 1.00 78.38 91 ILE A CA 1
ATOM 691 C C . ILE A 1 91 ? -4.018 -7.781 7.083 1.00 78.38 91 ILE A C 1
ATOM 693 O O . ILE A 1 91 ? -4.430 -8.857 7.507 1.00 78.38 91 ILE A O 1
ATOM 697 N N . VAL A 1 92 ? -3.563 -6.817 7.883 1.00 72.62 92 VAL A N 1
ATOM 698 C CA . VAL A 1 92 ? -3.513 -6.953 9.348 1.00 72.62 92 VAL A CA 1
ATOM 699 C C . VAL A 1 92 ? -4.633 -6.114 9.954 1.00 72.62 92 VAL A C 1
ATOM 701 O O . VAL A 1 92 ? -4.788 -4.942 9.603 1.00 72.62 92 VAL A O 1
ATOM 704 N N . GLU A 1 93 ? -5.434 -6.744 10.820 1.00 67.38 93 GLU A N 1
ATOM 705 C CA . GLU A 1 93 ? -6.429 -6.096 11.696 1.00 67.38 93 GLU A CA 1
ATOM 706 C C . GLU A 1 93 ? -7.423 -5.148 10.990 1.00 67.38 93 GLU A C 1
ATOM 708 O O . GLU A 1 93 ? -7.963 -4.229 11.595 1.00 67.38 93 GLU A O 1
ATOM 713 N N . ASN A 1 94 ? -7.697 -5.365 9.698 1.00 70.81 94 ASN A N 1
ATOM 714 C CA . ASN A 1 94 ? -8.607 -4.547 8.880 1.00 70.81 94 ASN A CA 1
ATOM 715 C C . ASN A 1 94 ? -8.264 -3.047 8.795 1.00 70.81 94 ASN A C 1
ATOM 717 O O . ASN A 1 94 ? -9.134 -2.264 8.430 1.00 70.81 94 ASN A O 1
ATOM 721 N N . LEU A 1 95 ? -7.031 -2.631 9.096 1.00 86.81 95 LEU A N 1
ATOM 722 C CA . LEU A 1 95 ? -6.593 -1.233 8.941 1.00 86.81 95 LEU A CA 1
ATOM 723 C C . LEU A 1 95 ? -5.184 -1.091 8.352 1.00 86.81 95 LEU A C 1
ATOM 725 O O . LEU A 1 95 ? -4.718 0.020 8.094 1.00 86.81 95 LEU A O 1
ATOM 729 N N . LYS A 1 96 ? -4.523 -2.215 8.070 1.00 89.56 96 LYS A N 1
ATOM 730 C CA . LYS A 1 96 ? -3.207 -2.261 7.439 1.00 89.56 96 LYS A CA 1
ATOM 731 C C . LYS A 1 96 ? -3.258 -3.084 6.160 1.00 89.56 96 LYS A C 1
ATOM 733 O O . LYS A 1 96 ? -3.943 -4.107 6.094 1.00 89.56 96 LYS A O 1
ATOM 738 N N . ILE A 1 97 ? -2.543 -2.639 5.135 1.00 90.00 97 ILE A N 1
ATOM 739 C CA . ILE A 1 97 ? -2.341 -3.386 3.892 1.00 90.00 97 ILE A CA 1
ATOM 740 C C . ILE A 1 97 ? -0.867 -3.310 3.498 1.00 90.00 97 ILE A C 1
ATOM 742 O O . ILE A 1 97 ? -0.278 -2.229 3.482 1.00 90.00 97 ILE A O 1
ATOM 746 N N . CYS A 1 98 ? -0.273 -4.465 3.201 1.00 91.25 98 CYS A N 1
ATOM 747 C CA . CYS A 1 98 ? 1.106 -4.579 2.741 1.00 91.25 98 CYS A CA 1
ATOM 748 C C . CYS A 1 98 ? 1.152 -5.164 1.331 1.00 91.25 98 CYS A C 1
ATOM 750 O O . CYS A 1 98 ? 0.557 -6.211 1.056 1.00 91.25 98 CYS A O 1
ATOM 752 N N . TRP A 1 99 ? 1.859 -4.480 0.437 1.00 91.38 99 TRP A N 1
ATOM 753 C CA . TRP A 1 99 ? 2.137 -4.934 -0.919 1.00 91.38 99 TRP A CA 1
ATOM 754 C C . TRP A 1 99 ? 3.615 -5.275 -1.025 1.00 91.38 99 TRP A C 1
ATOM 756 O O . TRP A 1 99 ? 4.457 -4.460 -0.660 1.00 91.38 99 TRP A O 1
ATOM 766 N N . GLN A 1 100 ? 3.922 -6.443 -1.570 1.00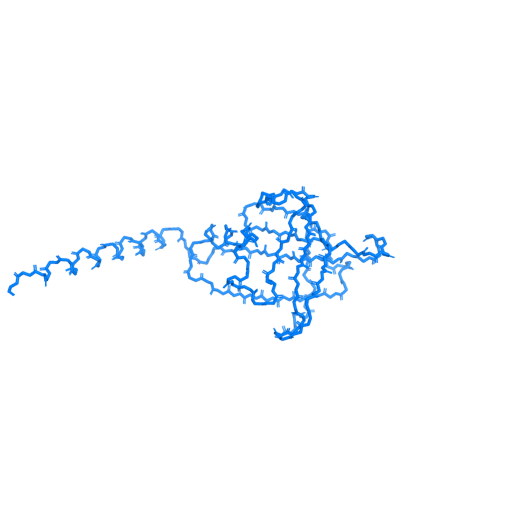 91.12 100 GLN A N 1
ATOM 767 C CA . GLN A 1 100 ? 5.283 -6.881 -1.841 1.00 91.12 100 GLN A CA 1
ATOM 768 C C . GLN A 1 100 ? 5.542 -6.838 -3.345 1.00 91.12 100 GLN A C 1
ATOM 770 O O . GLN A 1 100 ? 4.790 -7.422 -4.123 1.00 91.12 100 GLN A O 1
ATOM 775 N N . GLY A 1 101 ? 6.611 -6.164 -3.759 1.00 89.56 101 GLY A N 1
ATOM 776 C CA . GLY A 1 101 ? 7.075 -6.166 -5.141 1.00 89.56 101 GLY A CA 1
ATOM 777 C C . GLY A 1 101 ? 7.556 -7.552 -5.568 1.00 89.56 101 GLY A C 1
ATOM 778 O O . GLY A 1 101 ? 8.290 -8.216 -4.837 1.00 89.56 101 GLY A O 1
ATOM 779 N N . CYS A 1 102 ? 7.162 -7.972 -6.768 1.00 86.50 102 CYS A N 1
ATOM 780 C CA . CYS A 1 102 ? 7.627 -9.205 -7.396 1.00 86.50 102 CYS A CA 1
ATOM 781 C C . CYS A 1 102 ? 8.749 -8.853 -8.379 1.00 86.50 102 CYS A C 1
ATOM 783 O O . CYS A 1 102 ? 8.503 -8.672 -9.570 1.00 86.50 102 CYS A O 1
ATOM 785 N N . SER A 1 103 ? 9.974 -8.685 -7.886 1.00 73.25 103 SER A N 1
ATOM 786 C CA . SER A 1 103 ? 11.116 -8.310 -8.723 1.00 73.25 103 SER A CA 1
ATOM 787 C C . SER A 1 103 ? 11.334 -9.331 -9.848 1.00 73.25 103 SER A C 1
ATOM 789 O O . SER A 1 103 ? 11.620 -10.506 -9.627 1.00 73.25 103 SER A O 1
ATOM 791 N N . SER A 1 104 ? 11.189 -8.887 -11.098 1.00 68.75 104 SER A N 1
ATOM 792 C CA . SER A 1 104 ? 11.496 -9.720 -12.257 1.00 68.75 104 SER A CA 1
ATOM 793 C C . SER A 1 104 ? 13.009 -9.907 -12.354 1.00 68.75 104 SER A C 1
ATOM 795 O O . SER A 1 104 ? 13.735 -8.935 -12.556 1.00 68.75 104 SER A O 1
ATOM 797 N N . GLY A 1 105 ? 13.481 -11.147 -12.229 1.00 65.38 105 GLY A N 1
ATOM 798 C CA . GLY A 1 105 ? 14.896 -11.487 -12.411 1.00 65.38 105 GLY A CA 1
ATOM 799 C C . GLY A 1 105 ? 15.753 -11.442 -11.145 1.00 65.38 105 GLY A C 1
ATOM 800 O O . GLY A 1 105 ? 16.944 -11.725 -11.233 1.00 65.38 105 GLY A O 1
ATOM 801 N N . LEU A 1 106 ? 15.171 -11.155 -9.976 1.00 70.88 106 LEU A N 1
ATOM 802 C CA . LEU A 1 106 ? 15.843 -11.323 -8.688 1.00 70.88 106 LEU A CA 1
ATOM 803 C C . LEU A 1 106 ? 15.006 -12.241 -7.792 1.00 70.88 106 LEU A C 1
ATOM 805 O O . LEU A 1 106 ? 13.808 -12.014 -7.635 1.00 70.88 106 LEU A O 1
ATOM 809 N N . PRO A 1 107 ? 15.603 -13.274 -7.182 1.00 72.19 107 PRO A N 1
ATOM 810 C CA . PRO A 1 107 ? 14.941 -14.018 -6.127 1.00 72.19 107 PRO A CA 1
ATOM 811 C C . PRO A 1 107 ? 14.523 -13.094 -4.981 1.00 72.19 107 PRO A C 1
ATOM 813 O O . PRO A 1 107 ? 15.257 -12.177 -4.608 1.00 72.19 107 PRO A O 1
ATOM 816 N N . THR A 1 108 ? 13.381 -13.380 -4.363 1.00 71.12 108 THR A N 1
ATOM 817 C CA . THR A 1 108 ? 12.852 -12.575 -3.253 1.00 71.12 108 THR A CA 1
ATOM 818 C C . THR A 1 108 ? 13.795 -12.521 -2.053 1.00 71.12 108 THR A C 1
ATOM 820 O O . THR A 1 108 ? 13.744 -11.560 -1.306 1.00 71.12 108 THR A O 1
ATOM 823 N N . TRP A 1 109 ? 14.692 -13.495 -1.869 1.00 73.44 109 TRP A N 1
ATOM 824 C CA . TRP A 1 109 ? 15.707 -13.448 -0.808 1.00 73.44 109 TRP A CA 1
ATOM 825 C C . TRP A 1 109 ? 16.824 -12.420 -1.064 1.00 73.44 109 TRP A C 1
ATOM 827 O O . TRP A 1 109 ? 17.520 -12.058 -0.121 1.00 73.44 109 TRP A O 1
ATOM 837 N N . ILE A 1 110 ? 17.005 -11.944 -2.306 1.00 78.44 110 ILE A N 1
ATOM 838 C CA . ILE A 1 110 ? 17.981 -10.890 -2.641 1.00 78.44 110 ILE A CA 1
ATOM 839 C C . ILE A 1 110 ? 17.401 -9.510 -2.360 1.00 78.44 110 ILE A C 1
ATOM 841 O O . ILE A 1 110 ? 18.077 -8.643 -1.813 1.00 78.44 110 ILE A O 1
ATOM 845 N N . CYS A 1 111 ? 16.168 -9.277 -2.805 1.00 76.06 111 CYS A N 1
ATOM 846 C CA . CYS A 1 111 ? 15.539 -7.972 -2.712 1.00 76.06 111 CYS A CA 1
ATOM 847 C C . CYS A 1 111 ? 14.037 -8.138 -2.514 1.00 76.06 111 CYS A C 1
ATOM 849 O O . CYS A 1 111 ? 13.323 -8.593 -3.414 1.00 76.06 111 CYS A O 1
ATOM 851 N N . VAL A 1 112 ? 13.571 -7.724 -1.338 1.00 82.75 112 VAL A N 1
ATOM 852 C CA . VAL A 1 112 ? 12.154 -7.561 -1.036 1.00 82.75 112 VAL A CA 1
ATOM 853 C C . VAL A 1 112 ? 11.852 -6.072 -0.992 1.00 82.75 112 VAL A C 1
ATOM 855 O O . VAL A 1 112 ? 12.441 -5.332 -0.212 1.00 82.75 112 VAL A O 1
ATOM 858 N N . MET A 1 113 ? 10.909 -5.632 -1.819 1.00 86.69 113 MET A N 1
ATOM 859 C CA . MET A 1 113 ? 10.347 -4.289 -1.721 1.00 86.69 113 MET A CA 1
ATOM 860 C C . MET A 1 113 ? 8.957 -4.393 -1.114 1.00 86.69 113 MET A C 1
ATOM 862 O O . MET A 1 113 ? 8.119 -5.114 -1.653 1.00 86.69 113 MET A O 1
ATOM 866 N N . GLU A 1 114 ? 8.697 -3.666 -0.031 1.00 89.25 114 GLU A N 1
ATOM 867 C CA . GLU A 1 114 ? 7.371 -3.593 0.578 1.00 89.25 114 GLU A CA 1
ATOM 868 C C . GLU A 1 114 ? 6.835 -2.165 0.571 1.00 89.25 114 GLU A C 1
ATOM 870 O O . GLU A 1 114 ? 7.563 -1.196 0.786 1.00 89.25 114 GLU A O 1
ATOM 875 N N . LYS A 1 115 ? 5.529 -2.047 0.347 1.00 89.69 115 LYS A N 1
ATOM 876 C CA . LYS A 1 115 ? 4.764 -0.821 0.539 1.00 89.69 115 LYS A CA 1
ATOM 877 C C . LYS A 1 115 ? 3.662 -1.102 1.546 1.00 89.69 115 LYS A C 1
ATOM 879 O O . LYS A 1 115 ? 2.773 -1.911 1.286 1.00 89.69 115 LYS A O 1
ATOM 884 N N . VAL A 1 116 ? 3.719 -0.411 2.678 1.00 90.19 116 VAL A N 1
ATOM 885 C CA . VAL A 1 116 ? 2.746 -0.545 3.763 1.00 90.19 116 VAL A CA 1
ATOM 886 C C . VAL A 1 116 ? 1.891 0.713 3.817 1.00 90.19 116 VAL A C 1
ATOM 888 O O . VAL A 1 116 ? 2.419 1.822 3.849 1.00 90.19 116 VAL A O 1
ATOM 891 N N . HIS A 1 117 ? 0.573 0.538 3.850 1.00 91.62 117 HIS A N 1
ATOM 892 C CA . HIS A 1 117 ? -0.344 1.581 4.295 1.00 91.62 117 HIS A CA 1
ATOM 893 C C . HIS A 1 117 ? -1.009 1.139 5.590 1.00 91.62 117 HIS A C 1
ATOM 895 O O . HIS A 1 117 ? -1.495 0.012 5.698 1.00 91.62 117 HIS A O 1
ATOM 901 N N . GLU A 1 118 ? -1.049 2.051 6.548 1.00 91.06 118 GLU A N 1
ATOM 902 C CA . GLU A 1 118 ? -1.653 1.855 7.855 1.00 91.06 118 GLU A CA 1
ATOM 903 C C . GLU A 1 118 ? -2.584 3.026 8.141 1.00 91.06 118 GLU A C 1
ATOM 905 O O . GLU A 1 118 ? -2.221 4.183 7.929 1.00 91.06 118 GLU A O 1
ATOM 910 N N . VAL A 1 119 ? -3.801 2.714 8.576 1.00 91.12 119 VAL A N 1
ATOM 911 C CA . VAL A 1 119 ? -4.797 3.704 8.972 1.00 91.12 119 VAL A CA 1
ATOM 912 C C . VAL A 1 119 ? -4.971 3.619 10.478 1.00 91.12 119 VAL A C 1
ATOM 914 O O . VAL A 1 119 ? -5.424 2.605 10.999 1.00 91.12 119 VAL A O 1
ATOM 917 N N . THR A 1 120 ? -4.651 4.699 11.179 1.00 88.69 120 THR A N 1
ATOM 918 C CA . THR A 1 120 ? -4.862 4.812 12.622 1.00 88.69 120 THR A CA 1
ATOM 919 C C . THR A 1 120 ? -5.991 5.792 12.922 1.00 88.69 120 THR A C 1
ATOM 921 O O . THR A 1 120 ? -6.284 6.715 12.157 1.00 88.69 120 THR A O 1
ATOM 924 N N . THR A 1 121 ? -6.676 5.569 14.040 1.00 85.06 121 THR A N 1
ATOM 925 C CA . THR A 1 121 ? -7.772 6.434 14.480 1.00 85.06 121 THR A CA 1
ATOM 926 C C . THR A 1 121 ? -7.213 7.558 15.348 1.00 85.06 121 THR A C 1
ATOM 928 O O . THR A 1 121 ? -6.629 7.289 16.391 1.00 85.06 121 THR A O 1
ATOM 931 N N . ILE A 1 122 ? -7.411 8.813 14.933 1.00 77.69 122 ILE A N 1
ATOM 932 C CA . ILE A 1 122 ? -6.972 10.002 1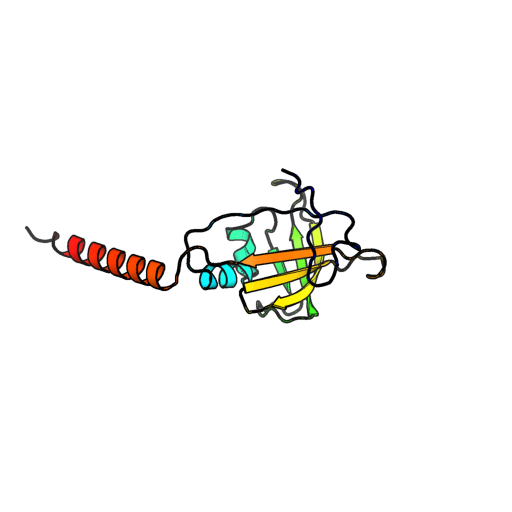5.693 1.00 77.69 122 ILE A CA 1
ATOM 933 C C . ILE A 1 122 ? -8.100 10.545 16.588 1.00 77.69 122 ILE A C 1
ATOM 935 O O . ILE A 1 122 ? -7.847 11.065 17.670 1.00 77.69 122 ILE A O 1
ATOM 939 N N . TRP A 1 123 ? -9.358 10.401 16.158 1.00 71.88 123 TRP A N 1
ATOM 940 C CA . TRP A 1 123 ? -10.546 10.827 16.907 1.00 71.88 123 TRP A CA 1
ATOM 941 C C . TRP A 1 123 ? -11.470 9.641 17.154 1.00 71.88 123 TRP A C 1
ATOM 943 O O . TRP A 1 123 ? -11.686 8.853 16.233 1.00 71.88 123 TRP A O 1
ATOM 953 N N . SER A 1 124 ? -12.035 9.530 18.361 1.00 73.06 124 SER A N 1
ATOM 954 C CA . SER A 1 124 ? -12.902 8.400 18.716 1.00 73.06 124 SER A CA 1
ATOM 955 C C . SER A 1 124 ? -14.133 8.305 17.806 1.00 73.06 124 SER A C 1
ATOM 957 O O . SER A 1 124 ? -14.582 9.289 17.210 1.00 73.06 124 SER A O 1
ATOM 959 N N . GLU A 1 125 ? -14.714 7.110 17.693 1.00 70.81 125 GLU A N 1
ATOM 960 C CA . GLU A 1 125 ? -15.965 6.931 16.945 1.00 70.81 125 GLU A CA 1
ATOM 961 C C . GLU A 1 125 ? -17.102 7.788 17.519 1.00 70.81 125 GLU A C 1
ATOM 963 O O . GLU A 1 125 ? -17.942 8.288 16.769 1.00 70.81 125 GLU A O 1
ATOM 968 N N . GLU A 1 126 ? -17.091 8.039 18.831 1.00 71.62 126 GLU A N 1
ATOM 969 C CA . GLU A 1 126 ? -18.068 8.896 19.507 1.00 71.62 126 GLU A CA 1
ATOM 970 C C . GLU A 1 126 ? -17.961 10.349 19.037 1.00 71.62 126 GLU A C 1
ATOM 972 O O . GLU A 1 126 ? -18.985 11.003 18.821 1.00 71.62 126 GLU A O 1
ATOM 977 N N . PHE A 1 127 ? -16.737 10.841 18.813 1.00 75.44 127 PHE A N 1
ATOM 978 C CA . PHE A 1 127 ? -16.505 12.170 18.250 1.00 75.44 127 PHE A CA 1
ATOM 979 C C . PHE A 1 127 ? -17.130 12.291 16.855 1.00 75.44 127 PHE A C 1
ATOM 981 O O . PHE A 1 127 ? -17.866 13.240 16.577 1.00 75.44 127 PHE A O 1
ATOM 988 N N . TRP A 1 128 ? -16.923 11.295 15.990 1.00 72.94 128 TRP A N 1
ATOM 989 C CA . TRP A 1 128 ? -17.515 11.294 14.650 1.00 72.94 128 TRP A CA 1
ATOM 990 C C . TRP A 1 128 ? -19.038 11.136 14.668 1.00 72.94 128 TRP A C 1
ATOM 992 O O . TRP A 1 128 ? -19.735 11.805 13.899 1.00 72.94 128 TRP A O 1
ATOM 1002 N N . ALA A 1 129 ? -19.572 10.308 15.568 1.00 74.00 129 ALA A N 1
ATOM 1003 C CA . ALA A 1 129 ? -21.010 10.169 15.771 1.00 74.00 129 ALA A CA 1
ATOM 1004 C C . ALA A 1 129 ? -21.645 11.491 16.234 1.00 74.00 129 ALA A C 1
ATOM 1006 O O . ALA A 1 129 ? -22.724 11.862 15.763 1.00 74.00 129 ALA A O 1
ATOM 1007 N N . MET A 1 130 ? -20.960 12.234 17.109 1.00 77.06 130 MET A N 1
ATOM 1008 C CA . MET A 1 130 ? -21.371 13.571 17.534 1.00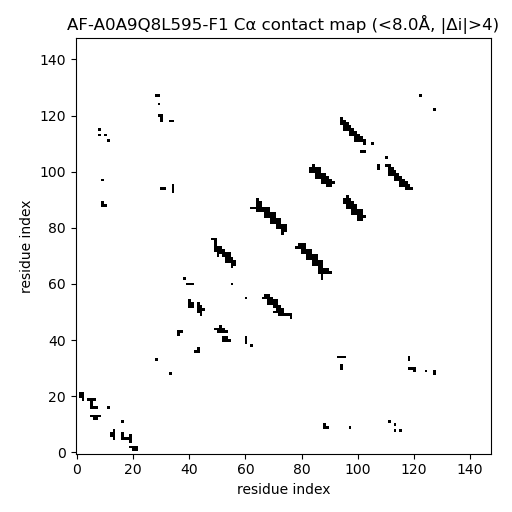 77.06 130 MET A CA 1
ATOM 1009 C C . MET A 1 130 ? -21.358 14.561 16.362 1.00 77.06 130 MET A C 1
ATOM 1011 O O . MET A 1 130 ? -22.362 15.238 16.146 1.00 77.06 130 MET A O 1
ATOM 1015 N N . CYS A 1 131 ? -20.286 14.611 15.563 1.00 75.25 131 CYS A N 1
ATOM 1016 C CA . CYS A 1 131 ? -20.229 15.470 14.375 1.00 75.25 131 CYS A CA 1
ATOM 1017 C C . CYS A 1 131 ? -21.387 15.188 13.405 1.00 75.25 131 CYS A C 1
ATOM 1019 O O . CYS A 1 131 ? -22.046 16.123 12.956 1.00 75.25 131 CYS A O 1
ATOM 1021 N N . HIS A 1 132 ? -21.694 13.914 13.136 1.00 74.88 132 HIS A N 1
ATOM 1022 C CA . HIS A 1 132 ? -22.823 13.538 12.281 1.00 74.88 132 HIS A CA 1
ATOM 1023 C C . HIS A 1 132 ? -24.176 14.001 12.841 1.00 74.88 132 HIS A C 1
ATOM 1025 O O . HIS A 1 132 ? -24.996 14.529 12.085 1.00 74.88 132 HIS A O 1
ATOM 1031 N N . LYS A 1 133 ? -24.404 13.857 14.155 1.00 79.62 133 LYS A N 1
ATOM 1032 C CA . LYS A 1 133 ? -25.617 14.367 14.817 1.00 79.62 133 LYS A CA 1
ATOM 1033 C C . LYS A 1 133 ? -25.727 15.888 14.689 1.00 79.62 133 LYS A C 1
ATOM 1035 O O . LYS A 1 133 ? -26.788 16.382 14.319 1.00 79.62 133 LYS A O 1
ATOM 1040 N N . LEU A 1 134 ? -24.637 16.617 14.930 1.00 75.38 134 LEU A N 1
ATOM 1041 C CA . LEU A 1 134 ? -24.608 18.080 14.836 1.00 75.38 134 LEU A CA 1
ATOM 1042 C C . LEU A 1 134 ? -24.876 18.574 13.406 1.00 75.38 134 LEU A C 1
ATOM 1044 O O . LEU A 1 134 ? -25.681 19.484 13.215 1.00 75.38 134 LEU A O 1
ATOM 1048 N N . SER A 1 135 ? -24.279 17.941 12.391 1.00 74.19 135 SER A N 1
ATOM 1049 C CA . SER A 1 135 ? -24.560 18.270 10.988 1.00 74.19 135 SER A CA 1
ATOM 1050 C C . SER A 1 135 ? -26.019 17.996 10.609 1.00 74.19 135 SER A C 1
ATOM 1052 O O . SER A 1 135 ? -26.642 18.825 9.948 1.00 74.19 135 SER A O 1
ATOM 1054 N N . ALA A 1 136 ? -26.596 16.880 11.069 1.00 72.81 136 ALA A N 1
ATOM 1055 C CA . ALA A 1 136 ? -28.003 16.559 10.822 1.00 72.81 136 ALA A CA 1
ATOM 1056 C C . ALA A 1 136 ? -28.963 17.545 11.515 1.00 72.81 136 ALA A C 1
ATOM 1058 O O . ALA A 1 136 ? -30.006 17.893 10.960 1.00 72.81 136 ALA A O 1
ATOM 1059 N N . MET A 1 137 ? -28.611 18.030 12.710 1.00 71.75 137 MET A N 1
ATOM 1060 C CA . MET A 1 137 ? -29.379 19.062 13.414 1.00 71.75 137 MET A CA 1
ATOM 1061 C C . MET A 1 137 ? -29.309 20.419 12.697 1.00 71.75 137 MET A C 1
ATOM 1063 O O . MET A 1 137 ? -30.337 21.076 12.554 1.00 71.75 137 MET A O 1
ATOM 1067 N N . SER A 1 138 ? -28.138 20.801 12.177 1.00 69.69 138 SER A N 1
ATOM 1068 C CA . SER A 1 138 ? -27.955 22.040 11.403 1.00 69.69 138 SER A CA 1
ATOM 1069 C C . SER A 1 138 ? -28.705 22.031 10.062 1.00 69.69 138 SER A C 1
ATOM 1071 O O . SER A 1 138 ? -29.236 23.056 9.640 1.00 69.69 138 SER A O 1
ATOM 1073 N N . GLN A 1 139 ? -28.815 20.877 9.397 1.00 61.34 139 GLN A N 1
ATOM 1074 C CA . GLN A 1 139 ? -29.627 20.759 8.180 1.00 61.34 139 GLN A CA 1
ATOM 1075 C C . GLN A 1 139 ? -31.127 20.885 8.472 1.00 61.34 139 GLN A C 1
ATOM 1077 O O . GLN A 1 139 ? -31.862 21.459 7.672 1.00 61.34 139 GLN A O 1
ATOM 1082 N N . ARG A 1 140 ? -31.584 20.409 9.638 1.00 58.78 140 ARG A N 1
ATOM 1083 C CA . ARG A 1 140 ? -32.981 20.565 10.068 1.00 58.78 140 ARG A CA 1
ATOM 1084 C C . ARG A 1 140 ? -33.332 22.001 10.436 1.00 58.78 140 ARG A C 1
ATOM 1086 O O . ARG A 1 140 ? -34.458 22.393 10.172 1.00 58.78 140 ARG A O 1
ATOM 1093 N N . SER A 1 141 ? -32.415 22.787 11.004 1.00 57.91 141 SER A N 1
ATOM 1094 C CA . SER A 1 141 ? -32.687 24.197 11.331 1.00 57.91 141 SER A CA 1
ATOM 1095 C C . SER A 1 141 ? -32.784 25.094 10.093 1.00 57.91 141 SER A C 1
ATOM 1097 O O . SER A 1 141 ? -33.527 26.068 10.112 1.00 57.91 141 SER A O 1
ATOM 1099 N N . ASN A 1 142 ? -32.090 24.749 9.004 1.00 54.38 142 ASN A N 1
ATOM 1100 C CA . ASN A 1 142 ? -32.110 25.530 7.761 1.00 54.38 142 ASN A CA 1
ATOM 1101 C C . ASN A 1 142 ? -33.308 25.209 6.845 1.00 54.38 142 ASN A C 1
ATOM 1103 O O . ASN A 1 142 ? -33.561 25.951 5.906 1.00 54.38 142 ASN A O 1
ATOM 1107 N N . GLY A 1 143 ? -34.060 24.137 7.119 1.00 51.66 143 GLY A N 1
ATOM 1108 C CA . GLY A 1 143 ? -35.256 23.751 6.357 1.00 51.66 143 GLY A CA 1
ATOM 1109 C C . GLY A 1 143 ? -36.558 24.450 6.774 1.00 51.66 143 GLY A C 1
ATOM 1110 O O . GLY A 1 143 ? -37.604 24.127 6.226 1.00 51.66 143 GLY A O 1
ATOM 1111 N N . TRP A 1 144 ? -36.521 25.379 7.738 1.00 49.28 144 TRP A N 1
ATOM 1112 C CA . TRP A 1 144 ? -37.702 26.130 8.210 1.00 49.28 144 TRP A CA 1
ATOM 1113 C C . TRP A 1 144 ? -37.806 27.555 7.635 1.00 49.28 144 TRP A C 1
ATOM 1115 O O . TRP A 1 144 ? -38.687 28.306 8.040 1.00 49.28 144 TRP A O 1
ATOM 1125 N N . TYR A 1 145 ? -36.929 27.935 6.700 1.00 47.50 145 TYR A N 1
ATOM 1126 C CA . TYR A 1 145 ? -36.868 29.281 6.106 1.00 47.50 145 TYR A CA 1
ATOM 1127 C C . TYR A 1 145 ? -37.314 29.337 4.630 1.00 47.50 145 TYR A C 1
ATOM 1129 O O . TYR A 1 145 ? -36.904 30.228 3.894 1.00 47.50 145 TYR A O 1
ATOM 1137 N N . GLU A 1 146 ? -38.176 28.420 4.187 1.00 44.66 146 GLU A N 1
ATOM 1138 C CA . GLU A 1 146 ? -38.893 28.541 2.908 1.00 44.66 146 GLU A CA 1
ATOM 1139 C C . GLU A 1 146 ? -40.393 28.685 3.187 1.00 44.66 146 GLU A C 1
ATOM 1141 O O . GLU A 1 146 ? -41.131 27.703 3.242 1.00 44.66 146 GLU A O 1
ATOM 1146 N N . GLY A 1 147 ? -40.841 29.918 3.434 1.00 51.62 147 GLY A N 1
ATOM 1147 C CA . GLY A 1 147 ? -42.261 30.211 3.635 1.00 51.62 147 GLY A CA 1
ATOM 1148 C C . GLY A 1 147 ? -42.542 31.451 4.475 1.00 51.62 147 GLY A C 1
ATOM 1149 O O . GLY A 1 147 ? -43.195 31.337 5.510 1.00 51.62 147 GLY A O 1
ATOM 1150 N N . VAL A 1 148 ? -42.070 32.621 4.034 1.00 43.91 148 VAL A N 1
ATOM 1151 C CA . VAL A 1 148 ? -42.704 33.918 4.333 1.00 43.91 148 VAL A CA 1
ATOM 1152 C C . VAL A 1 148 ? -42.762 34.718 3.044 1.00 43.91 148 VAL A C 1
ATOM 1154 O O . VAL A 1 148 ? -41.709 34.783 2.370 1.00 43.91 148 VAL A O 1
#

Nearest PDB structures (foldseek):
  2lcg-assembly1_A  TM=7.027E-01  e=9.479E-02  Cupriavidus metallidurans CH34
  1z94-assembly1_B  TM=6.811E-01  e=9.479E-02  Chromobacterium violaceum ATCC 12472
  1z94-assembly2_E-2  TM=7.320E-01  e=1.630E-01  Chromobacterium violaceum ATCC 12472
  1z94-assembly1_A  TM=5.109E-01  e=4.601E-02  Chromobacterium violaceum ATCC 12472
  2l8o-assembly1_A  TM=4.215E-01  e=1.980E-02  Cytophaga hutchinsonii ATCC 33406

Solvent-accessible surface area (backbone atoms only — not comparable to full-atom values): 9157 Å² total; per-residue (Å²): 121,84,48,89,65,57,66,62,52,101,91,36,50,47,91,72,49,92,74,43,88,64,88,86,83,93,69,100,64,62,45,69,61,54,39,52,51,72,58,32,38,88,54,32,39,81,81,31,82,48,36,58,40,52,46,38,85,82,75,54,74,78,86,46,72,71,38,54,34,35,42,33,31,29,97,39,99,87,48,7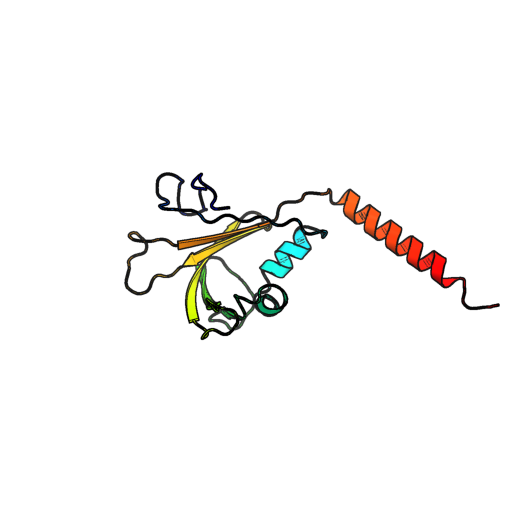1,81,43,78,44,49,29,28,27,71,38,71,49,93,85,34,31,43,32,37,30,48,55,55,85,92,50,60,64,92,80,53,74,48,76,49,77,50,77,57,73,77,90,69,57,70,65,57,54,52,48,51,53,53,52,52,55,51,54,56,59,67,64,69,75,77,83,85,131

Secondary structure (DSSP, 8-state):
----SPPP-SS--TTT-S---------SS-HHHHHHHHT-TTTHHHH-TT--EEEETTS-----TT-EEEEEE-SSTTSPPEEEEEEEEEEETTTEEEEEE--TTS-TTT---EEEEE---SS-HHHHHHHHHHHHHHHHHHTT-S--

Foldseek 3Di:
DADPQQDDDPVGDSVRDPGDGDDDDDDPDDLLVVLVCVLQQCCCCVPDLFFNGKAFPVNDSDADAQGKIWTWGAPDSPHDTDIWIWGFNDDPPSFKTKIWTDDDPDDCVVDIDIDMDGGDDPDDPVVVVVVVVVVVVVVVVVVVPDDD

InterPro domains:
  IPR023393 START-like domain superfamily [G3DSA:3.30.530.20] (7-135)